Protein AF-E0CZ90-F1 (afdb_monomer)

Organism: Mus musculus (NCBI:txid10090)

Mean predicted aligned error: 8.32 Å

Radius of gyration: 28.25 Å; Cα contacts (8 Å, |Δi|>4): 64; chains: 1; bounding box: 77×46×78 Å

Foldseek 3Di:
DPPVVVVVVVVVLVVLVVVLCCCVPPVVVVVVVVVVVVCPDCLNVPPDCVVQDDDDPQDDDDDDDDDDDDDDDDPPVPPRPDGDDDDDRVSVVVVCVVVVVVLVVLLVSLVSVLVNLVVVQDPDDDDPCPVVVVSVVVSVVSVVVNVVSVVVVVVVVVVVVVVVD

InterPro domains:
  IPR003185 Proteasome activator PA28, N-terminal domain [PF02251] (9-63)
  IPR003186 Proteasome activator PA28, C-terminal domain [PF02252] (87-165)
  IPR009077 Proteasome activator PA28 [PTHR10660] (7-165)
  IPR036252 Proteasome activator superfamily [SSF47216] (8-165)
  IPR036996 Proteasome activator PA28, N-terminal domain superfamily [G3DSA:1.20.5.120] (4-58)
  IPR036997 Proteasome activator PA28, C-terminal domain superfamily [G3DSA:1.20.120.180] (86-165)

Structure (mmCIF, N/CA/C/O backbone):
data_AF-E0CZ90-F1
#
_entry.id   AF-E0CZ90-F1
#
loop_
_atom_site.group_PDB
_atom_site.id
_atom_site.type_symbol
_atom_site.label_atom_id
_atom_site.label_alt_id
_atom_site.label_comp_id
_atom_site.label_asym_id
_atom_site.label_entity_id
_atom_site.label_seq_id
_atom_site.pdbx_PDB_ins_code
_atom_site.Cartn_x
_atom_site.Cartn_y
_atom_site.Cartn_z
_atom_site.occupancy
_atom_site.B_iso_or_equiv
_atom_site.auth_seq_id
_atom_site.auth_comp_id
_atom_site.auth_asym_id
_atom_site.auth_atom_id
_atom_site.pdbx_PDB_model_num
ATOM 1 N N . MET A 1 1 ? -25.070 18.534 22.254 1.00 59.53 1 MET A N 1
ATOM 2 C CA . MET A 1 1 ? -24.879 18.391 20.791 1.00 59.53 1 MET A CA 1
ATOM 3 C C . MET A 1 1 ? -26.251 18.307 20.148 1.00 59.53 1 MET A C 1
ATOM 5 O O . MET A 1 1 ? -27.129 17.728 20.772 1.00 59.53 1 MET A O 1
ATOM 9 N N . ALA A 1 2 ? -26.460 18.908 18.974 1.00 77.31 2 ALA A N 1
ATOM 10 C CA . ALA A 1 2 ? -27.729 18.775 18.257 1.00 77.31 2 ALA A CA 1
ATOM 11 C C . ALA A 1 2 ? -27.952 17.304 17.861 1.00 77.31 2 ALA A C 1
ATOM 13 O O . ALA A 1 2 ? -27.016 16.642 17.415 1.00 77.31 2 ALA A O 1
ATOM 14 N N . GLU A 1 3 ? -29.170 16.797 18.030 1.00 77.75 3 GLU A N 1
ATOM 15 C CA . GLU A 1 3 ? -29.534 15.381 17.856 1.00 77.75 3 GLU A CA 1
ATOM 16 C C . GLU A 1 3 ? -29.153 14.820 16.471 1.00 77.75 3 GLU A C 1
ATOM 18 O O . GLU A 1 3 ? -28.636 13.710 16.364 1.00 77.75 3 GLU A O 1
ATOM 23 N N . GLY A 1 4 ? -29.263 15.635 15.414 1.00 80.62 4 GLY A N 1
ATOM 24 C CA . GLY A 1 4 ? -28.839 15.258 14.057 1.00 80.62 4 GLY A CA 1
ATOM 25 C C . GLY A 1 4 ? -27.328 15.019 13.891 1.00 80.62 4 GLY A C 1
ATOM 26 O O . GLY A 1 4 ? -26.915 14.215 13.054 1.00 80.62 4 GLY A O 1
ATOM 27 N N . VAL A 1 5 ? -26.487 15.665 14.706 1.00 85.12 5 VAL A N 1
ATOM 28 C CA . VAL A 1 5 ? -25.025 15.469 14.668 1.00 85.12 5 VAL A CA 1
ATOM 29 C C . VAL A 1 5 ? -24.647 14.122 15.284 1.00 85.12 5 VAL A C 1
ATOM 31 O O . VAL A 1 5 ? -23.803 13.419 14.737 1.00 85.12 5 VAL A O 1
ATOM 34 N N . LEU A 1 6 ? -25.306 13.736 16.380 1.00 86.06 6 LEU A N 1
ATOM 35 C CA . LEU A 1 6 ? -25.102 12.439 17.035 1.00 86.06 6 LEU A CA 1
ATOM 36 C C . LEU A 1 6 ? -25.444 11.277 16.093 1.00 86.06 6 LEU A C 1
ATOM 38 O O . LEU A 1 6 ? -24.617 10.391 15.900 1.00 86.06 6 LEU A O 1
ATOM 42 N N . LEU A 1 7 ? -26.601 11.348 15.425 1.00 90.75 7 LEU A N 1
ATOM 43 C CA . LEU A 1 7 ? -27.028 10.342 14.445 1.00 90.75 7 LEU A CA 1
ATOM 44 C C . LEU A 1 7 ? -26.015 10.162 13.307 1.00 90.75 7 LEU A C 1
ATOM 46 O O . LEU A 1 7 ? -25.705 9.039 12.921 1.00 90.75 7 LEU A O 1
ATOM 50 N N . THR A 1 8 ? -25.463 11.262 12.791 1.00 93.88 8 THR A N 1
ATOM 51 C CA . THR A 1 8 ? -24.484 11.211 11.693 1.00 93.88 8 THR A CA 1
ATOM 52 C C . THR A 1 8 ? -23.189 10.515 12.122 1.00 93.88 8 THR A C 1
ATOM 54 O O . THR A 1 8 ? -22.650 9.691 11.381 1.00 93.88 8 THR A O 1
ATOM 57 N N . VAL A 1 9 ? -22.700 10.814 13.329 1.00 92.06 9 VAL A N 1
ATOM 58 C CA . VAL A 1 9 ? -21.489 10.190 13.886 1.00 92.06 9 VAL A CA 1
ATOM 59 C C . VAL A 1 9 ? -21.711 8.705 14.165 1.00 92.06 9 VAL A C 1
ATOM 61 O O . VAL A 1 9 ? -20.834 7.893 13.872 1.00 92.06 9 VAL A O 1
ATOM 64 N N . ASP A 1 10 ? -22.882 8.327 14.680 1.00 93.38 10 ASP A N 1
ATOM 65 C CA . ASP A 1 10 ? -23.200 6.923 14.941 1.00 93.38 10 ASP A CA 1
ATOM 66 C C . ASP A 1 10 ? -23.281 6.096 13.653 1.00 93.38 10 ASP A C 1
ATOM 68 O O . ASP A 1 10 ? -22.719 5.001 13.607 1.00 93.38 10 ASP A O 1
ATOM 72 N N . VAL A 1 11 ? -23.892 6.631 12.589 1.00 96.25 11 VAL A N 1
ATOM 73 C CA . VAL A 1 11 ? -23.917 5.976 11.268 1.00 96.25 11 VAL A CA 1
ATOM 74 C C . VAL A 1 11 ? -22.502 5.805 10.717 1.00 96.25 11 VAL A C 1
ATOM 76 O O . VAL A 1 11 ? -22.142 4.715 10.273 1.00 96.25 11 VAL A O 1
ATOM 79 N N . PHE A 1 12 ? -21.671 6.850 10.787 1.00 96.12 12 PHE A N 1
ATOM 80 C CA . PHE A 1 12 ? -20.271 6.756 10.372 1.00 96.12 12 PHE A CA 1
ATOM 81 C C . PHE A 1 12 ? -19.524 5.664 11.147 1.00 96.12 12 PHE A C 1
ATOM 83 O O . PHE A 1 12 ? -18.842 4.839 10.541 1.00 96.12 12 PHE A O 1
ATOM 90 N N . ARG A 1 13 ? -19.687 5.617 12.476 1.00 95.56 13 ARG A N 1
ATOM 91 C CA . ARG A 1 13 ? -19.037 4.612 13.323 1.00 95.56 13 ARG A CA 1
ATOM 92 C C . ARG A 1 13 ? -19.495 3.196 12.973 1.00 95.56 13 ARG A C 1
ATOM 94 O O . ARG A 1 13 ? -18.659 2.303 12.900 1.00 95.56 13 ARG A O 1
ATOM 101 N N . GLN A 1 14 ? -20.789 2.979 12.739 1.00 96.69 14 GLN A N 1
ATOM 102 C CA . GLN A 1 14 ? -21.302 1.664 12.339 1.00 96.69 14 GLN A CA 1
ATOM 103 C C . GLN A 1 14 ? -20.716 1.211 10.997 1.00 96.69 14 GLN A C 1
ATOM 105 O O . GLN A 1 14 ? -20.227 0.086 10.898 1.00 96.69 14 GLN A O 1
ATOM 110 N N . ASN A 1 15 ? -20.680 2.101 10.001 1.00 97.75 15 ASN A N 1
ATOM 111 C CA . ASN A 1 15 ? -20.085 1.802 8.696 1.00 97.75 15 ASN A CA 1
ATOM 112 C C . ASN A 1 15 ? -18.587 1.492 8.816 1.00 97.75 15 ASN A C 1
ATOM 114 O O . ASN A 1 15 ? -18.122 0.492 8.277 1.00 97.75 15 ASN A O 1
ATOM 118 N N . LEU A 1 16 ? -17.848 2.298 9.586 1.00 97.88 16 LEU A N 1
ATOM 119 C CA . LEU A 1 16 ? -16.424 2.091 9.856 1.00 97.88 16 LEU A CA 1
ATOM 120 C C . LEU A 1 16 ? -16.149 0.705 10.454 1.00 97.88 16 LEU A C 1
ATOM 122 O O . LEU A 1 16 ? -15.204 0.033 10.048 1.00 97.88 16 LEU A O 1
ATOM 126 N N . PHE A 1 17 ? -16.965 0.275 11.417 1.00 97.50 17 PHE A N 1
ATOM 127 C CA . PHE A 1 17 ? -16.799 -1.023 12.071 1.00 97.50 17 PHE A CA 1
ATOM 128 C C . PHE A 1 17 ? -17.105 -2.172 11.110 1.00 97.50 17 PHE A C 1
ATOM 130 O O . PHE A 1 17 ? -16.364 -3.152 11.084 1.00 97.50 17 PHE A O 1
ATOM 137 N N . GLN A 1 18 ? -18.148 -2.030 10.289 1.00 98.06 18 GLN A N 1
ATOM 138 C CA . GLN A 1 18 ? -18.489 -3.030 9.284 1.00 98.06 18 GLN A CA 1
ATOM 139 C C . GLN A 1 18 ? -17.400 -3.164 8.210 1.00 98.06 18 GLN A C 1
ATOM 141 O O . GLN A 1 18 ? -17.067 -4.280 7.811 1.00 98.06 18 GLN A O 1
ATOM 146 N N . GLU A 1 19 ? -16.821 -2.049 7.761 1.00 98.00 19 GLU A N 1
ATOM 147 C CA . GLU A 1 19 ? -15.713 -2.056 6.803 1.00 98.00 19 GLU A CA 1
ATOM 148 C C . GLU A 1 19 ? -14.421 -2.622 7.398 1.00 98.00 19 GLU A C 1
ATOM 150 O O . GLU A 1 19 ? -13.677 -3.309 6.697 1.00 98.00 19 GLU A O 1
ATOM 155 N N . ALA A 1 20 ? -14.131 -2.346 8.673 1.00 97.94 20 ALA A N 1
ATOM 156 C CA . ALA A 1 20 ? -12.968 -2.908 9.353 1.00 97.94 20 ALA A CA 1
ATOM 157 C C . ALA A 1 20 ? -13.087 -4.432 9.522 1.00 97.94 20 ALA A C 1
ATOM 159 O O . ALA A 1 20 ? -12.103 -5.148 9.321 1.00 97.94 20 ALA A O 1
ATOM 160 N N . ASP A 1 21 ? -14.286 -4.930 9.834 1.00 97.62 21 ASP A N 1
ATOM 161 C CA . ASP A 1 21 ? -14.559 -6.366 9.907 1.00 97.62 21 ASP A CA 1
ATOM 162 C C . ASP A 1 21 ? -14.417 -7.038 8.533 1.00 97.62 21 ASP A C 1
ATOM 164 O O . ASP A 1 21 ? -13.648 -7.989 8.388 1.00 97.62 21 ASP A O 1
ATOM 168 N N . ASP A 1 22 ? -15.051 -6.488 7.489 1.00 98.31 22 ASP A N 1
ATOM 169 C CA . ASP A 1 22 ? -14.898 -6.995 6.118 1.00 98.31 22 ASP A CA 1
ATOM 170 C C . ASP A 1 22 ? -13.432 -6.953 5.658 1.00 98.31 22 ASP A C 1
ATOM 172 O O . ASP A 1 22 ? -12.931 -7.895 5.031 1.00 98.31 22 ASP A O 1
ATOM 176 N N . PHE A 1 23 ? -12.697 -5.904 6.045 1.00 98.25 23 PHE A N 1
ATOM 177 C CA . PHE A 1 23 ? -11.277 -5.792 5.750 1.00 98.25 23 PHE A CA 1
ATOM 178 C C . PHE A 1 23 ? -10.477 -6.981 6.303 1.00 98.25 23 PHE A C 1
ATOM 180 O O . PHE A 1 23 ? -9.682 -7.575 5.570 1.00 98.25 23 PHE A O 1
ATOM 187 N N . LEU A 1 24 ? -10.677 -7.336 7.573 1.00 97.56 24 LEU A N 1
ATOM 188 C CA . LEU A 1 24 ? -9.934 -8.414 8.232 1.00 97.56 24 LEU A CA 1
ATOM 189 C C . LEU A 1 24 ? -10.402 -9.801 7.783 1.00 97.56 24 LEU A C 1
ATOM 191 O O . LEU A 1 24 ? -9.574 -10.683 7.546 1.00 97.56 24 LEU A O 1
ATOM 195 N N . CYS A 1 25 ? -11.714 -9.988 7.654 1.00 97.62 25 CYS A N 1
ATOM 196 C CA . CYS A 1 25 ? -12.324 -11.293 7.429 1.00 97.62 25 CYS A CA 1
ATOM 197 C C . CYS A 1 25 ? -12.308 -11.716 5.956 1.00 97.62 25 CYS A C 1
ATOM 199 O O . CYS A 1 25 ? -12.192 -12.908 5.664 1.00 97.62 25 CYS A O 1
ATOM 201 N N . THR A 1 26 ? -12.412 -10.772 5.016 1.00 98.12 26 THR A N 1
ATOM 202 C CA . THR A 1 26 ? -12.535 -11.099 3.587 1.00 98.12 26 THR A CA 1
ATOM 203 C C . THR A 1 26 ? -11.423 -10.477 2.752 1.00 98.12 26 THR A C 1
ATOM 205 O O . THR A 1 26 ? -10.741 -11.186 2.004 1.00 98.12 26 THR A O 1
ATOM 208 N N . PHE A 1 27 ? -11.204 -9.168 2.878 1.00 98.38 27 PHE A N 1
ATOM 209 C CA . PHE A 1 27 ? -10.344 -8.424 1.965 1.00 98.38 27 PHE A CA 1
ATOM 210 C C . PHE A 1 27 ? -8.869 -8.794 2.136 1.00 98.38 27 PHE A C 1
ATOM 212 O O . PHE A 1 27 ? -8.196 -9.107 1.153 1.00 98.38 27 PHE A O 1
ATOM 219 N N . LEU A 1 28 ? -8.362 -8.777 3.372 1.00 98.00 28 LEU A N 1
ATOM 220 C CA . LEU A 1 28 ? -6.954 -9.023 3.677 1.00 98.00 28 LEU A CA 1
ATOM 221 C C . LEU A 1 28 ? -6.524 -10.444 3.272 1.00 98.00 28 LEU A C 1
ATOM 223 O O . LEU A 1 28 ? -5.539 -10.552 2.536 1.00 98.00 28 LEU A O 1
ATOM 227 N N . PRO A 1 29 ? -7.248 -11.527 3.631 1.00 98.50 29 PRO A N 1
ATOM 228 C CA . PRO A 1 29 ? -6.903 -12.873 3.172 1.00 98.50 29 PRO A CA 1
ATOM 229 C C . PRO A 1 29 ? -6.887 -12.995 1.644 1.00 98.50 29 PRO A C 1
ATOM 231 O O . PRO A 1 29 ? -5.946 -13.551 1.074 1.00 98.50 29 PRO A O 1
ATOM 234 N N . ARG A 1 30 ? -7.885 -12.417 0.958 1.00 98.25 30 ARG A N 1
ATOM 235 C CA . ARG A 1 30 ? -7.936 -12.404 -0.514 1.00 98.25 30 ARG A CA 1
ATOM 236 C C . ARG A 1 30 ? -6.754 -11.650 -1.117 1.00 98.25 30 ARG A C 1
ATOM 238 O O . ARG A 1 30 ? -6.176 -12.121 -2.095 1.00 98.25 30 ARG A O 1
ATOM 245 N N . LYS A 1 31 ? -6.364 -10.513 -0.533 1.00 97.94 31 LYS A N 1
ATOM 246 C CA . LYS A 1 31 ? -5.214 -9.735 -1.007 1.00 97.94 31 LYS A CA 1
ATOM 247 C C . LYS A 1 31 ? -3.889 -10.451 -0.809 1.00 97.94 31 LYS A C 1
ATOM 249 O O . LYS A 1 31 ? -3.063 -10.390 -1.710 1.00 97.94 31 LYS A O 1
ATOM 254 N N . ILE A 1 32 ? -3.704 -11.180 0.290 1.00 98.19 32 ILE A N 1
ATOM 255 C CA . ILE A 1 32 ? -2.506 -12.011 0.481 1.00 98.19 32 ILE A CA 1
ATOM 256 C C . ILE A 1 32 ? -2.382 -13.038 -0.651 1.00 98.19 32 ILE A C 1
ATOM 258 O O . ILE A 1 32 ? -1.317 -13.156 -1.252 1.00 98.19 32 ILE A O 1
ATOM 262 N N . ILE A 1 33 ? -3.470 -13.740 -0.981 1.00 98.25 33 ILE A N 1
ATOM 263 C CA . ILE A 1 33 ? -3.468 -14.745 -2.056 1.00 98.25 33 ILE A CA 1
ATOM 264 C C . ILE A 1 33 ? -3.204 -14.088 -3.415 1.00 98.25 33 ILE A C 1
ATOM 266 O O . ILE A 1 33 ? -2.341 -14.547 -4.160 1.00 98.25 33 ILE A O 1
ATOM 270 N N . SER A 1 34 ? -3.904 -12.995 -3.723 1.00 97.81 34 SER A N 1
ATOM 271 C CA . SER A 1 34 ? -3.742 -12.268 -4.986 1.00 97.81 34 SER A CA 1
ATOM 272 C C . SER A 1 34 ? -2.316 -11.737 -5.172 1.00 97.81 34 SER A C 1
ATOM 274 O O . SER A 1 34 ? -1.738 -11.920 -6.239 1.00 97.81 34 SER A O 1
ATOM 276 N N . LEU A 1 35 ? -1.712 -11.145 -4.137 1.00 97.81 35 LEU A N 1
ATOM 277 C CA . LEU A 1 35 ? -0.328 -10.669 -4.198 1.00 97.81 35 LEU A CA 1
ATOM 278 C C . LEU A 1 35 ? 0.671 -11.829 -4.272 1.00 97.81 35 LEU A C 1
ATOM 280 O O . LEU A 1 35 ? 1.678 -11.723 -4.964 1.00 97.81 35 LEU A O 1
ATOM 284 N N . SER A 1 36 ? 0.386 -12.956 -3.613 1.00 98.00 36 SER A N 1
ATOM 285 C CA . SER A 1 36 ? 1.198 -14.167 -3.748 1.00 98.00 36 SER A CA 1
ATOM 286 C C . SER A 1 36 ? 1.187 -14.703 -5.179 1.00 98.00 36 SER A C 1
ATOM 288 O O . SER A 1 36 ? 2.225 -15.168 -5.634 1.00 98.00 36 SER A O 1
ATOM 290 N N . GLN A 1 37 ? 0.046 -14.647 -5.872 1.00 97.31 37 GLN A N 1
ATOM 291 C CA . GLN A 1 37 ? -0.073 -15.029 -7.283 1.00 97.31 37 GLN A CA 1
ATOM 292 C C . GLN A 1 37 ? 0.659 -14.041 -8.193 1.00 97.31 37 GLN A C 1
ATOM 294 O O . GLN A 1 37 ? 1.417 -14.473 -9.053 1.00 97.31 37 GLN A O 1
ATOM 299 N N . LEU A 1 38 ? 0.503 -12.736 -7.948 1.00 96.12 38 LEU A N 1
ATOM 300 C CA . LEU A 1 38 ? 1.216 -11.687 -8.679 1.00 96.12 38 LEU A CA 1
ATOM 301 C C . LEU A 1 38 ? 2.738 -11.887 -8.598 1.00 96.12 38 LEU A C 1
ATOM 303 O O . LEU A 1 38 ? 3.429 -11.806 -9.605 1.00 96.12 38 LEU A O 1
ATOM 307 N N . LEU A 1 39 ? 3.261 -12.238 -7.419 1.00 96.94 39 LEU A N 1
ATOM 308 C CA . LEU A 1 39 ? 4.683 -12.542 -7.228 1.00 96.94 39 LEU A CA 1
ATOM 309 C C . LEU A 1 39 ? 5.178 -13.767 -8.014 1.00 96.94 39 LEU A C 1
ATOM 311 O O . LEU A 1 39 ? 6.387 -13.946 -8.101 1.00 96.94 39 LEU A O 1
ATOM 315 N N . GLN A 1 40 ? 4.298 -14.612 -8.559 1.00 96.50 40 GLN A N 1
ATOM 316 C CA . GLN A 1 40 ? 4.683 -15.733 -9.428 1.00 96.50 40 GLN A CA 1
ATOM 317 C C . GLN A 1 40 ? 4.712 -15.358 -10.915 1.00 96.50 40 GLN A C 1
ATOM 319 O O . GLN A 1 40 ? 5.134 -16.173 -11.729 1.00 96.50 40 GLN A O 1
ATOM 324 N N . GLU A 1 41 ? 4.271 -14.158 -11.297 1.00 94.75 41 GLU A N 1
ATOM 325 C CA . GLU A 1 41 ? 4.271 -13.748 -12.701 1.00 94.75 41 GLU A CA 1
ATOM 326 C C . GLU A 1 41 ? 5.693 -13.512 -13.228 1.00 94.75 41 GLU A C 1
ATOM 328 O O . GLU A 1 41 ? 6.553 -12.955 -12.539 1.00 94.75 41 GLU A O 1
ATOM 333 N N . ASP A 1 42 ? 5.9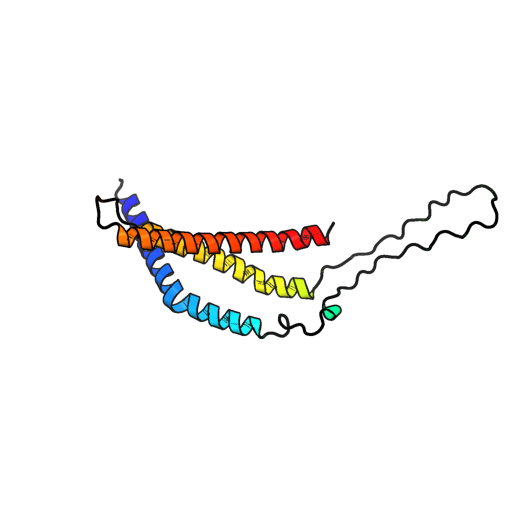32 -13.864 -14.493 1.00 93.31 42 ASP A N 1
ATOM 334 C CA . ASP A 1 42 ? 7.227 -13.670 -15.165 1.00 93.31 42 ASP A CA 1
ATOM 335 C C . ASP A 1 42 ? 7.662 -12.194 -15.199 1.00 93.31 42 ASP A C 1
ATOM 337 O O . ASP A 1 42 ? 8.853 -11.882 -15.224 1.00 93.31 42 ASP A O 1
ATOM 341 N N . SER A 1 43 ? 6.694 -11.272 -15.156 1.00 92.31 43 SER A N 1
ATOM 342 C CA . SER A 1 43 ? 6.912 -9.822 -15.099 1.00 92.31 43 SER A CA 1
ATOM 343 C C . SER A 1 43 ? 7.693 -9.383 -13.851 1.00 92.31 43 SER A C 1
ATOM 345 O O . SER A 1 43 ? 8.434 -8.399 -13.910 1.00 92.31 43 SER A O 1
ATOM 347 N N . LEU A 1 44 ? 7.561 -10.124 -12.744 1.00 94.00 44 LEU A N 1
ATOM 348 C CA . LEU A 1 44 ? 8.264 -9.913 -11.474 1.00 94.00 44 LEU A CA 1
ATOM 349 C C . LEU A 1 44 ? 9.442 -10.880 -11.270 1.00 94.00 44 LEU A C 1
ATOM 351 O O . LEU A 1 44 ? 10.310 -10.604 -10.443 1.00 94.00 44 LEU A O 1
ATOM 355 N N . ASN A 1 45 ? 9.515 -11.966 -12.047 1.00 95.31 45 ASN A N 1
ATOM 356 C CA . ASN A 1 45 ? 10.540 -13.012 -11.955 1.00 95.31 45 ASN A CA 1
ATOM 357 C C . ASN A 1 45 ? 11.524 -12.975 -13.137 1.00 95.31 45 ASN A C 1
ATOM 359 O O . ASN A 1 45 ? 11.766 -13.969 -13.821 1.00 95.31 45 ASN A O 1
ATOM 363 N N . VAL A 1 46 ? 12.114 -11.805 -13.388 1.00 94.50 46 VAL A N 1
ATOM 364 C CA . VAL A 1 46 ? 13.049 -11.602 -14.502 1.00 94.50 46 VAL A CA 1
ATOM 365 C C . VAL A 1 46 ? 14.402 -12.261 -14.207 1.00 94.50 46 VAL A C 1
ATOM 367 O O . VAL A 1 46 ? 15.167 -11.774 -13.378 1.00 94.50 46 VAL A O 1
ATOM 370 N N . ALA A 1 47 ? 14.723 -13.344 -14.922 1.00 93.19 47 ALA A N 1
ATOM 371 C CA . ALA A 1 47 ? 15.984 -14.078 -14.754 1.00 93.19 47 ALA A CA 1
ATOM 372 C C . ALA A 1 47 ? 17.218 -13.304 -15.256 1.00 93.19 47 ALA A C 1
ATOM 374 O O . ALA A 1 47 ? 18.280 -13.364 -14.641 1.00 93.19 47 ALA A O 1
ATOM 375 N N . ASP A 1 48 ? 17.077 -12.568 -16.363 1.00 94.88 48 ASP A N 1
ATOM 376 C CA . ASP A 1 48 ? 18.139 -11.737 -16.932 1.00 94.88 48 ASP A CA 1
ATOM 377 C C . ASP A 1 48 ? 17.722 -10.263 -16.968 1.00 94.88 48 ASP A C 1
ATOM 379 O O . ASP A 1 48 ? 16.842 -9.853 -17.734 1.00 94.88 48 ASP A O 1
ATOM 383 N N . LEU A 1 49 ? 18.395 -9.448 -16.155 1.00 93.50 49 LEU A N 1
ATOM 384 C CA . LEU A 1 49 ? 18.142 -8.012 -16.044 1.00 93.50 49 LEU A CA 1
ATOM 385 C C . LEU A 1 49 ? 18.509 -7.242 -17.316 1.00 93.50 49 LEU A C 1
ATOM 387 O O . LEU A 1 49 ? 17.983 -6.148 -17.530 1.00 93.50 49 LEU A O 1
ATOM 391 N N . SER A 1 50 ? 19.349 -7.803 -18.195 1.00 93.50 50 SER A N 1
ATOM 392 C CA . SER A 1 50 ? 19.656 -7.180 -19.488 1.00 93.50 50 SER A CA 1
ATOM 393 C C . SER A 1 50 ? 18.393 -7.003 -20.341 1.00 93.50 50 SER A C 1
ATOM 395 O O . SER A 1 50 ? 18.257 -6.014 -21.063 1.00 93.50 50 SER A O 1
ATOM 397 N N . SER A 1 51 ? 17.406 -7.889 -20.158 1.00 92.81 51 SER A N 1
ATOM 398 C CA . SER A 1 51 ? 16.112 -7.831 -20.836 1.00 92.81 51 SER A CA 1
ATOM 399 C C . SER A 1 51 ? 15.269 -6.606 -20.457 1.00 92.81 51 SER A C 1
ATOM 401 O O . SER A 1 51 ? 14.341 -6.259 -21.192 1.00 92.81 51 SER A O 1
ATOM 403 N N . LEU A 1 52 ? 15.564 -5.938 -19.336 1.00 93.56 52 LEU A N 1
ATOM 404 C CA . LEU A 1 52 ? 14.888 -4.709 -18.908 1.00 93.56 52 LEU A CA 1
ATOM 405 C C . LEU A 1 52 ? 15.482 -3.453 -19.549 1.00 93.56 52 LEU A C 1
ATOM 407 O O . LEU A 1 52 ? 14.924 -2.368 -19.379 1.00 93.56 52 LEU A O 1
ATOM 411 N N . ARG A 1 53 ? 16.599 -3.563 -20.276 1.00 92.62 53 ARG A N 1
ATOM 412 C CA . ARG A 1 53 ? 17.244 -2.421 -20.921 1.00 92.62 53 ARG A CA 1
ATOM 413 C C . ARG A 1 53 ? 16.351 -1.874 -22.038 1.00 92.62 53 ARG A C 1
ATOM 415 O O . ARG A 1 53 ? 16.181 -2.506 -23.076 1.00 92.62 53 ARG A O 1
ATOM 422 N N . ALA A 1 54 ? 15.802 -0.681 -21.826 1.00 92.31 54 ALA A N 1
ATOM 423 C CA . ALA A 1 54 ? 15.106 0.061 -22.871 1.00 92.31 54 ALA A CA 1
ATOM 424 C C . ALA A 1 54 ? 16.121 0.647 -23.875 1.00 92.31 54 ALA A C 1
ATOM 426 O O . ALA A 1 54 ? 17.219 1.038 -23.459 1.00 92.31 54 ALA A O 1
ATOM 427 N N . PRO A 1 55 ? 15.784 0.715 -25.176 1.00 89.00 55 PRO A N 1
ATOM 428 C CA . PRO A 1 55 ? 16.646 1.343 -26.170 1.00 89.00 55 PRO A CA 1
ATOM 429 C C . PRO A 1 55 ? 16.827 2.832 -25.850 1.00 89.00 55 PRO A C 1
ATOM 431 O O . PRO A 1 55 ? 15.861 3.529 -25.539 1.00 89.00 55 PRO A O 1
ATOM 434 N N . LEU A 1 56 ? 18.073 3.304 -25.919 1.00 90.12 56 LEU A N 1
ATOM 435 C CA . LEU A 1 56 ? 18.444 4.697 -25.688 1.00 90.12 56 LEU A CA 1
ATOM 436 C C . LEU A 1 56 ? 19.194 5.203 -26.921 1.00 90.12 56 LEU A C 1
ATOM 438 O O . LEU A 1 56 ? 20.414 5.086 -27.006 1.00 90.12 56 LEU A O 1
ATOM 442 N N . ASP A 1 57 ? 18.432 5.690 -27.897 1.00 87.38 57 ASP A N 1
ATOM 443 C CA . ASP A 1 57 ? 18.933 6.100 -29.211 1.00 87.38 57 ASP A CA 1
ATOM 444 C C . ASP A 1 57 ? 19.450 7.545 -29.177 1.00 87.38 57 ASP A C 1
ATOM 446 O O . ASP A 1 57 ? 18.880 8.466 -29.763 1.00 87.38 57 ASP A O 1
ATOM 450 N N . ILE A 1 58 ? 20.499 7.756 -28.379 1.00 87.25 58 ILE A N 1
ATOM 451 C CA . ILE A 1 58 ? 21.188 9.042 -28.296 1.00 87.25 58 ILE A CA 1
ATOM 452 C C . ILE A 1 58 ? 22.340 9.024 -29.307 1.00 87.25 58 ILE A C 1
ATOM 454 O O . ILE A 1 58 ? 23.224 8.168 -29.197 1.00 87.25 58 ILE A O 1
ATOM 458 N N . PRO A 1 59 ? 22.374 9.964 -30.265 1.00 84.31 59 PRO A N 1
ATOM 459 C CA . PRO A 1 59 ? 23.473 10.061 -31.216 1.00 84.31 59 PRO A CA 1
ATOM 460 C C . PRO A 1 59 ? 24.798 10.351 -30.494 1.00 84.31 59 PRO A C 1
ATOM 462 O O . PRO A 1 59 ? 24.925 11.339 -29.769 1.00 84.31 59 PRO A O 1
ATOM 465 N N . ILE A 1 60 ? 25.790 9.481 -30.699 1.00 83.50 60 ILE A N 1
ATOM 466 C CA . ILE A 1 60 ? 27.127 9.612 -30.110 1.00 83.50 60 ILE A CA 1
ATOM 467 C C . ILE A 1 60 ? 27.928 10.616 -30.955 1.00 83.50 60 ILE A C 1
ATOM 469 O O . ILE A 1 60 ? 28.072 10.388 -32.156 1.00 83.50 60 ILE A O 1
ATOM 473 N N . PRO A 1 61 ? 28.450 11.715 -30.376 1.00 80.62 61 PRO A N 1
ATOM 474 C CA . PRO A 1 61 ? 29.267 12.667 -31.120 1.00 80.62 61 PRO A CA 1
ATOM 475 C C . PRO A 1 61 ? 30.569 12.024 -31.602 1.00 80.62 61 PRO A C 1
ATOM 477 O O . PRO A 1 61 ? 31.233 11.319 -30.838 1.00 80.62 61 PRO A O 1
ATOM 480 N N . ASP A 1 62 ? 30.969 12.320 -32.838 1.00 79.56 62 ASP A N 1
ATOM 481 C CA . ASP A 1 62 ? 32.259 11.870 -33.354 1.00 79.56 62 ASP A CA 1
ATOM 482 C C . ASP A 1 62 ? 33.422 12.479 -32.553 1.00 79.56 62 ASP A C 1
ATOM 484 O O . ASP A 1 62 ? 33.374 13.666 -32.188 1.00 79.56 62 ASP A O 1
ATOM 488 N N . PRO A 1 63 ? 34.496 11.704 -32.304 1.00 77.94 63 PRO A N 1
ATOM 489 C CA . PRO A 1 63 ? 35.681 12.224 -31.642 1.00 77.94 63 PRO A CA 1
ATOM 490 C C . PRO A 1 63 ? 36.267 13.405 -32.435 1.00 77.94 63 PRO A C 1
ATOM 492 O O . PRO A 1 63 ? 36.172 13.447 -33.668 1.00 77.94 63 PRO A O 1
ATOM 495 N N . PRO A 1 64 ? 36.867 14.401 -31.757 1.00 75.38 64 PRO A N 1
ATOM 496 C CA . PRO A 1 64 ? 37.535 15.488 -32.455 1.00 75.38 64 PRO A CA 1
ATOM 497 C C . PRO A 1 64 ? 38.662 14.929 -33.342 1.00 75.38 64 PRO A C 1
ATOM 499 O O . PRO A 1 64 ? 39.303 13.944 -32.959 1.00 75.38 64 PRO A O 1
ATOM 502 N N . PRO A 1 65 ? 38.895 15.524 -34.529 1.00 76.81 65 PRO A N 1
ATOM 503 C CA . PRO A 1 65 ? 40.036 15.150 -35.354 1.00 76.81 65 PRO A CA 1
ATOM 504 C C . PRO A 1 65 ? 41.322 15.305 -34.534 1.00 76.81 65 PRO A C 1
ATOM 506 O O . PRO A 1 65 ? 41.449 16.241 -33.746 1.00 76.81 65 PRO A O 1
ATOM 509 N N . LYS A 1 66 ? 42.248 14.350 -34.671 1.00 68.19 66 LYS A N 1
ATOM 510 C CA . LYS A 1 66 ? 43.577 14.458 -34.061 1.00 68.19 66 LYS A CA 1
ATOM 511 C C . LYS A 1 66 ? 44.323 15.583 -34.771 1.00 68.19 66 LYS A C 1
ATOM 513 O O . LYS A 1 66 ? 44.331 15.595 -35.997 1.00 68.19 66 LYS A O 1
ATOM 518 N N . ASP A 1 67 ? 44.894 16.497 -33.993 1.00 63.03 67 ASP A N 1
ATOM 519 C CA . ASP A 1 67 ? 45.716 17.606 -34.472 1.00 63.03 67 ASP A CA 1
ATOM 520 C C . ASP A 1 67 ? 46.879 17.082 -35.322 1.00 63.03 67 ASP A C 1
ATOM 522 O O . ASP A 1 67 ? 47.903 16.672 -34.786 1.00 63.03 67 ASP A O 1
ATOM 526 N N . ASP A 1 68 ? 46.716 17.113 -36.638 1.00 54.44 68 ASP A N 1
ATOM 527 C CA . ASP A 1 68 ? 47.806 17.272 -37.586 1.00 54.44 68 ASP A CA 1
ATOM 528 C C . ASP A 1 68 ? 47.302 18.253 -38.652 1.00 54.44 68 ASP A C 1
ATOM 530 O O . ASP A 1 68 ? 46.331 17.985 -39.355 1.00 54.44 68 ASP A O 1
ATOM 534 N N . GLU A 1 69 ? 47.984 19.400 -38.707 1.00 47.88 69 GLU A N 1
ATOM 535 C CA . GLU A 1 69 ? 47.799 20.552 -39.604 1.00 47.88 69 GLU A CA 1
ATOM 536 C C . GLU A 1 69 ? 46.825 21.644 -39.115 1.00 47.88 69 GLU A C 1
ATOM 538 O O . GLU A 1 69 ? 45.631 21.683 -39.406 1.00 47.88 69 GLU A O 1
ATOM 543 N N . MET A 1 70 ? 47.408 22.611 -38.390 1.00 52.69 70 MET A N 1
ATOM 544 C CA . MET A 1 70 ? 46.904 23.983 -38.331 1.00 52.69 70 MET A CA 1
ATOM 545 C C . MET A 1 70 ? 46.762 24.528 -39.757 1.00 52.69 70 MET A C 1
ATOM 547 O O . MET A 1 70 ? 47.768 24.604 -40.448 1.00 52.69 70 MET A O 1
ATOM 551 N N . GLU A 1 71 ? 45.572 24.982 -40.152 1.00 43.56 71 GLU A N 1
ATOM 552 C CA . GLU A 1 71 ? 45.399 26.228 -40.907 1.00 43.56 71 GLU A CA 1
ATOM 553 C C . GLU A 1 71 ? 43.929 26.704 -40.868 1.00 43.56 71 GLU A C 1
ATOM 555 O O . GLU A 1 71 ? 42.983 25.963 -41.116 1.00 43.56 71 GLU A O 1
ATOM 560 N N . THR A 1 72 ? 43.805 27.968 -40.466 1.00 45.41 72 THR A N 1
ATOM 561 C CA . THR A 1 72 ? 42.779 28.986 -40.738 1.00 45.41 72 THR A CA 1
ATOM 562 C C . THR A 1 72 ? 41.307 28.633 -41.065 1.00 45.41 72 THR A C 1
ATOM 564 O O . THR A 1 72 ? 40.941 28.104 -42.106 1.00 45.41 72 THR A O 1
ATOM 567 N N . ASP A 1 73 ? 40.442 29.179 -40.199 1.00 47.16 73 ASP A N 1
ATOM 568 C CA . ASP A 1 73 ? 39.172 29.847 -40.526 1.00 47.16 73 ASP A CA 1
ATOM 569 C C . ASP A 1 73 ? 38.008 28.993 -41.064 1.00 47.16 73 ASP A C 1
ATOM 571 O O . ASP A 1 73 ? 37.638 29.032 -42.235 1.00 47.16 73 ASP A O 1
ATOM 575 N N . LYS A 1 74 ? 37.357 28.273 -40.144 1.00 44.97 74 LYS A N 1
ATOM 576 C CA . LYS A 1 74 ? 35.898 28.074 -40.104 1.00 44.97 74 LYS A CA 1
ATOM 577 C C . LYS A 1 74 ? 35.543 27.452 -38.759 1.00 44.97 74 LYS A C 1
ATOM 579 O O . LYS A 1 74 ? 35.669 26.248 -38.561 1.00 44.97 74 LYS A O 1
ATOM 584 N N . GLN A 1 75 ? 35.064 28.267 -37.819 1.00 46.50 75 GLN A N 1
ATOM 585 C CA . GLN A 1 75 ? 34.254 27.761 -36.708 1.00 46.50 75 GLN A CA 1
ATOM 586 C C . GLN A 1 75 ? 32.924 27.255 -37.285 1.00 46.50 75 GLN A C 1
ATOM 588 O O . GLN A 1 75 ? 31.873 27.872 -37.114 1.00 46.50 75 GLN A O 1
ATOM 593 N N . GLU A 1 76 ? 32.956 26.134 -38.007 1.00 49.62 76 GLU A N 1
ATOM 594 C CA . GLU A 1 76 ? 31.769 25.314 -38.177 1.00 49.62 76 GLU A CA 1
ATOM 595 C C . GLU A 1 76 ? 31.395 24.864 -36.769 1.00 49.62 76 GLU A C 1
ATOM 597 O O . GLU A 1 76 ? 32.040 24.004 -36.169 1.00 49.62 76 GLU A O 1
ATOM 602 N N . LYS A 1 77 ? 30.391 25.530 -36.185 1.00 51.62 77 LYS A N 1
ATOM 603 C CA . LYS A 1 77 ? 29.671 25.011 -35.026 1.00 51.62 77 LYS A CA 1
ATOM 604 C C . LYS A 1 77 ? 29.248 23.599 -35.417 1.00 51.62 77 LYS A C 1
ATOM 606 O O . LYS A 1 77 ? 28.258 23.468 -36.130 1.00 51.62 77 LYS A O 1
ATOM 611 N N . LYS A 1 78 ? 30.009 22.574 -35.008 1.00 56.69 78 LYS A N 1
ATOM 612 C CA . LYS A 1 78 ? 29.601 21.173 -35.139 1.00 56.69 78 LYS A CA 1
ATOM 613 C C . LYS A 1 78 ? 28.194 21.107 -34.559 1.00 56.69 78 LYS A C 1
ATOM 615 O O . LYS A 1 78 ? 28.021 21.334 -33.359 1.00 56.69 78 LYS A O 1
ATOM 620 N N . GLU A 1 79 ? 27.197 20.941 -35.425 1.00 57.91 79 GLU A N 1
ATOM 621 C CA . GLU A 1 79 ? 25.808 20.873 -35.000 1.00 57.91 79 GLU A CA 1
ATOM 622 C C . GLU A 1 79 ? 25.711 19.711 -34.022 1.00 57.91 79 GLU A C 1
ATOM 624 O O . GLU A 1 79 ? 26.034 18.572 -34.359 1.00 57.91 79 GLU A O 1
ATOM 629 N N . VAL A 1 80 ? 25.337 20.018 -32.780 1.00 63.41 80 VAL A N 1
ATOM 630 C CA . VAL A 1 80 ? 25.089 18.989 -31.777 1.00 63.41 80 VAL A CA 1
ATOM 631 C C . VAL A 1 80 ? 24.014 18.076 -32.367 1.00 63.41 80 VAL A C 1
ATOM 633 O O . VAL A 1 80 ? 22.955 18.591 -32.749 1.00 63.41 80 VAL A O 1
ATOM 636 N N . PRO A 1 81 ? 24.264 16.760 -32.485 1.00 69.44 81 PRO A N 1
ATOM 637 C CA . PRO A 1 81 ? 23.286 15.853 -33.057 1.00 69.44 81 PRO A CA 1
ATOM 638 C C . PRO A 1 81 ? 21.945 16.005 -32.331 1.00 69.44 81 PRO A C 1
ATOM 640 O O . PRO A 1 81 ? 21.873 15.890 -31.105 1.00 69.44 81 PRO A O 1
ATOM 643 N N . LYS A 1 82 ? 20.877 16.320 -33.074 1.00 78.19 82 LYS A N 1
ATOM 644 C CA . LYS A 1 82 ? 19.540 16.455 -32.487 1.00 78.19 82 LYS A CA 1
ATOM 645 C C . LYS A 1 82 ? 19.087 15.084 -31.996 1.00 78.19 82 LYS A C 1
ATOM 647 O O . LYS A 1 82 ? 18.940 14.162 -32.792 1.00 78.19 82 LYS A O 1
ATOM 652 N N . CYS A 1 83 ? 18.865 14.966 -30.691 1.00 83.62 83 CYS A N 1
ATOM 653 C CA . CYS A 1 83 ? 18.310 13.757 -30.099 1.00 83.62 83 CYS A CA 1
ATOM 654 C C . CYS A 1 83 ? 16.847 13.580 -30.538 1.00 83.62 83 CYS A C 1
ATOM 656 O O . CYS A 1 83 ? 16.078 14.547 -30.549 1.00 83.62 83 CYS A O 1
ATOM 658 N N . GLY A 1 84 ? 16.479 12.357 -30.926 1.00 85.75 84 GLY A N 1
ATOM 659 C CA . GLY A 1 84 ? 15.102 11.991 -31.250 1.00 85.75 84 GLY A CA 1
ATOM 660 C C . GLY A 1 84 ? 14.215 11.864 -30.006 1.00 85.75 84 GLY A C 1
ATOM 661 O O . GLY A 1 84 ? 14.622 12.157 -28.884 1.00 85.75 84 GLY A O 1
ATOM 662 N N . TYR A 1 85 ? 12.975 11.406 -30.197 1.00 89.62 85 TYR A N 1
ATOM 663 C CA . TYR A 1 85 ? 12.094 11.080 -29.075 1.00 89.62 85 TYR A CA 1
ATOM 664 C C . TYR A 1 85 ? 12.616 9.847 -28.327 1.00 89.62 85 TYR A C 1
ATOM 666 O O . TYR A 1 85 ? 12.763 8.779 -28.919 1.00 89.62 85 TYR A O 1
ATOM 674 N N . LEU A 1 86 ? 12.852 9.987 -27.021 1.00 90.75 86 LEU A N 1
ATOM 675 C CA . LEU A 1 86 ? 13.283 8.895 -26.151 1.00 90.75 86 LEU A CA 1
ATOM 676 C C . LEU A 1 86 ? 12.094 8.389 -25.316 1.00 90.75 86 LEU A C 1
ATOM 678 O O . LEU A 1 86 ? 11.660 9.088 -24.396 1.00 90.75 86 LEU A O 1
ATOM 682 N N . PRO A 1 87 ? 11.549 7.191 -25.601 1.00 91.94 87 PRO A N 1
ATOM 683 C CA . PRO A 1 87 ? 10.421 6.656 -24.849 1.00 91.94 87 PRO A CA 1
ATOM 684 C C . PRO A 1 87 ? 10.795 6.228 -23.417 1.00 91.94 87 PRO A C 1
ATOM 686 O O . PRO A 1 87 ? 11.964 6.074 -23.026 1.00 91.94 87 PRO A O 1
ATOM 689 N N . GLY A 1 88 ? 9.754 6.012 -22.612 1.00 91.94 88 GLY A N 1
ATOM 690 C CA . GLY A 1 88 ? 9.856 5.377 -21.302 1.00 91.94 88 GLY A CA 1
ATOM 691 C C . GLY A 1 88 ? 10.254 3.901 -21.394 1.00 91.94 88 GLY A C 1
ATOM 692 O O . GLY A 1 88 ? 10.307 3.304 -22.466 1.00 91.94 88 GLY A O 1
ATOM 693 N N . ASN A 1 89 ? 10.542 3.284 -20.247 1.00 95.56 89 ASN A N 1
ATOM 694 C CA . ASN A 1 89 ? 10.722 1.837 -20.195 1.00 95.56 89 ASN A CA 1
ATOM 695 C C . ASN A 1 89 ? 9.354 1.150 -20.085 1.00 95.56 89 ASN A C 1
ATOM 697 O O . ASN A 1 89 ? 8.801 1.058 -18.991 1.00 95.56 89 ASN A O 1
ATOM 701 N N . GLU A 1 90 ? 8.832 0.651 -21.204 1.00 95.25 90 GLU A N 1
ATOM 702 C CA . GLU A 1 90 ? 7.500 0.031 -21.284 1.00 95.25 90 GLU A CA 1
ATOM 703 C C . GLU A 1 90 ? 7.301 -1.137 -20.307 1.00 95.25 90 GLU A C 1
ATOM 705 O O . GLU A 1 90 ? 6.236 -1.268 -19.706 1.00 95.25 90 GLU A O 1
ATOM 710 N N . LYS A 1 91 ? 8.337 -1.955 -20.067 1.00 94.56 91 LYS A N 1
ATOM 711 C CA . LYS A 1 91 ? 8.251 -3.074 -19.113 1.00 94.56 91 LYS A CA 1
ATOM 712 C C . LYS A 1 91 ? 8.060 -2.574 -17.682 1.00 94.56 91 LYS A C 1
ATOM 714 O O . LYS A 1 91 ? 7.215 -3.086 -16.952 1.00 94.56 91 LYS A O 1
ATOM 719 N N . LEU A 1 92 ? 8.813 -1.543 -17.292 1.00 95.12 92 LEU A N 1
ATOM 720 C CA . LEU A 1 92 ? 8.666 -0.924 -15.972 1.00 95.12 92 LEU A CA 1
ATOM 721 C C . LEU A 1 92 ? 7.348 -0.157 -15.849 1.00 95.12 92 LEU A C 1
ATOM 723 O O . LEU A 1 92 ? 6.729 -0.194 -14.790 1.00 95.12 92 LEU A O 1
ATO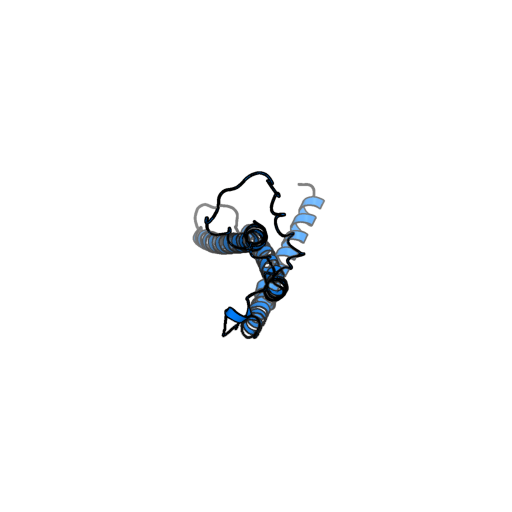M 727 N N . LEU A 1 93 ? 6.886 0.499 -16.916 1.00 95.88 93 LEU A N 1
ATOM 728 C CA . LEU A 1 93 ? 5.585 1.170 -16.937 1.00 95.88 93 LEU A CA 1
ATOM 729 C C . LEU A 1 93 ? 4.434 0.179 -16.732 1.00 95.88 93 LEU A C 1
ATOM 731 O O . LEU A 1 93 ? 3.546 0.450 -15.919 1.00 95.88 93 LEU A O 1
ATOM 735 N N . ALA A 1 94 ? 4.481 -0.975 -17.403 1.00 95.56 94 ALA A N 1
ATOM 736 C CA . ALA A 1 94 ? 3.515 -2.054 -17.219 1.00 95.56 94 ALA A CA 1
ATOM 737 C C . ALA A 1 94 ? 3.532 -2.582 -15.776 1.00 95.56 94 ALA A C 1
ATOM 739 O O . ALA A 1 94 ? 2.481 -2.696 -15.148 1.00 95.56 94 ALA A O 1
ATOM 740 N N . LEU A 1 95 ? 4.718 -2.809 -15.203 1.00 95.81 95 LEU A N 1
ATOM 741 C CA . LEU A 1 95 ? 4.835 -3.260 -13.817 1.00 95.81 95 LEU A CA 1
ATOM 742 C C . LEU A 1 95 ? 4.312 -2.216 -12.819 1.00 95.81 95 LEU A C 1
ATOM 744 O O . LEU A 1 95 ? 3.571 -2.535 -11.890 1.00 95.81 95 LEU A O 1
ATOM 748 N N . LEU A 1 96 ? 4.638 -0.941 -13.032 1.00 96.19 96 LEU A N 1
ATOM 749 C CA . LEU A 1 96 ? 4.128 0.157 -12.216 1.00 96.19 96 LEU A CA 1
ATOM 750 C C . LEU A 1 96 ? 2.603 0.273 -12.304 1.00 96.19 96 LEU A C 1
ATOM 752 O O . LEU A 1 96 ? 1.984 0.692 -11.327 1.00 96.19 96 LEU A O 1
ATOM 756 N N . ALA A 1 97 ? 1.982 -0.080 -13.431 1.00 96.06 97 ALA A N 1
ATOM 757 C CA . ALA A 1 97 ? 0.525 -0.112 -13.553 1.00 96.06 97 ALA A CA 1
ATOM 758 C C . ALA A 1 97 ? -0.119 -1.172 -12.640 1.00 96.06 97 ALA A C 1
ATOM 760 O O . ALA A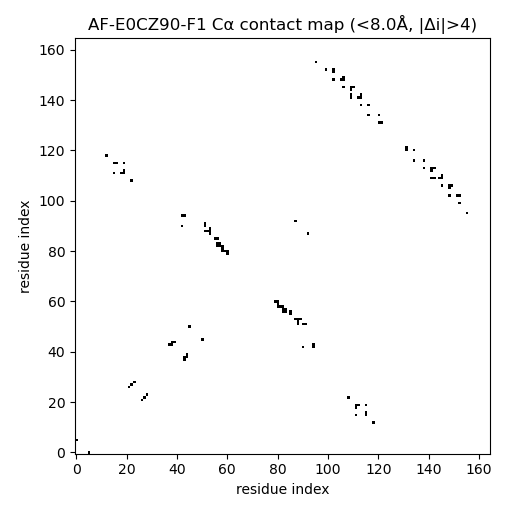 1 97 ? -1.219 -0.934 -12.148 1.00 96.06 97 ALA A O 1
ATOM 761 N N . LEU A 1 98 ? 0.583 -2.274 -12.353 1.00 95.75 98 LEU A N 1
ATOM 762 C CA . LEU A 1 98 ? 0.148 -3.308 -11.407 1.00 95.75 98 LEU A CA 1
ATOM 763 C C . LEU A 1 98 ? 0.430 -2.911 -9.950 1.00 95.75 98 LEU A C 1
ATOM 765 O O . LEU A 1 98 ? -0.419 -3.080 -9.082 1.00 95.75 98 LEU A O 1
ATOM 769 N N . VAL A 1 99 ? 1.605 -2.338 -9.672 1.00 96.31 99 VAL A N 1
ATOM 770 C CA . VAL A 1 99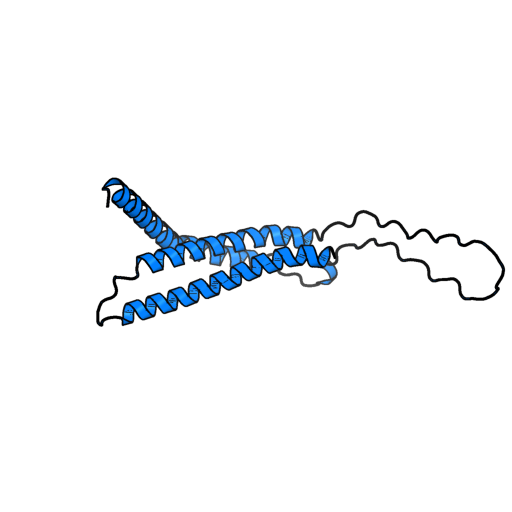 ? 2.040 -2.025 -8.298 1.00 96.31 99 VAL A CA 1
ATOM 771 C C . VAL A 1 99 ? 1.361 -0.774 -7.732 1.00 96.31 99 VAL A C 1
ATOM 773 O O . VAL A 1 99 ? 1.017 -0.742 -6.549 1.00 96.31 99 VAL A O 1
ATOM 776 N N . LYS A 1 100 ? 1.144 0.271 -8.547 1.00 96.56 100 LYS A N 1
ATOM 777 C CA . LYS A 1 100 ? 0.568 1.548 -8.076 1.00 96.56 100 LYS A CA 1
ATOM 778 C C . LYS A 1 100 ? -0.783 1.362 -7.361 1.00 96.56 100 LYS A C 1
ATOM 780 O O . LYS A 1 100 ? -0.901 1.872 -6.244 1.00 96.56 100 LYS A O 1
ATOM 785 N N . PRO A 1 101 ? -1.783 0.658 -7.930 1.00 97.69 101 PRO A N 1
ATOM 786 C CA . PRO A 1 101 ? -3.071 0.452 -7.265 1.00 97.69 101 PRO A CA 1
ATOM 787 C C . PRO A 1 101 ? -2.953 -0.263 -5.917 1.00 97.69 101 PRO A C 1
ATOM 789 O O . PRO A 1 101 ? -3.652 0.101 -4.973 1.00 97.69 101 PRO A O 1
ATOM 792 N N . GLU A 1 102 ? -2.043 -1.231 -5.791 1.00 97.94 102 GLU A N 1
ATOM 793 C CA . GLU A 1 102 ? -1.840 -1.980 -4.544 1.00 97.94 102 GLU A CA 1
ATOM 794 C C . GLU A 1 102 ? -1.290 -1.086 -3.424 1.00 97.94 102 GLU A C 1
ATOM 796 O O . GLU A 1 102 ? -1.764 -1.143 -2.288 1.00 97.94 102 GLU A O 1
ATOM 801 N N . VAL A 1 103 ? -0.353 -0.187 -3.752 1.00 97.62 103 VAL A N 1
ATOM 802 C CA . VAL A 1 103 ? 0.188 0.804 -2.805 1.00 97.62 103 VAL A CA 1
ATOM 803 C C . VAL A 1 103 ? -0.906 1.766 -2.330 1.00 97.62 103 VAL A C 1
ATOM 805 O O . VAL A 1 103 ? -1.025 2.018 -1.130 1.00 97.62 103 VAL A O 1
ATOM 808 N N . TRP A 1 104 ? -1.725 2.289 -3.249 1.00 97.50 104 TRP A N 1
ATOM 809 C CA . TRP A 1 104 ? -2.847 3.173 -2.903 1.00 97.50 104 TRP A CA 1
ATOM 810 C C . TRP A 1 104 ? -3.875 2.475 -2.017 1.00 97.50 104 TRP A C 1
ATOM 812 O O . TRP A 1 104 ? -4.235 2.994 -0.960 1.00 97.50 104 TRP A O 1
ATOM 822 N N . THR A 1 105 ? -4.268 1.265 -2.402 1.00 98.00 105 THR A N 1
ATOM 823 C CA . THR A 1 105 ? -5.259 0.479 -1.667 1.00 98.00 105 THR A CA 1
ATOM 824 C C . THR A 1 105 ? -4.782 0.177 -0.247 1.00 98.00 105 THR A C 1
ATOM 826 O O . THR A 1 105 ? -5.533 0.350 0.712 1.00 98.00 105 THR A O 1
ATOM 829 N N . LEU A 1 106 ? -3.517 -0.222 -0.071 1.00 97.88 106 LEU A N 1
ATOM 830 C CA . LEU A 1 106 ? -2.972 -0.483 1.262 1.00 97.88 106 LEU A CA 1
ATOM 831 C C . LEU A 1 106 ? -2.936 0.786 2.125 1.00 97.88 106 LEU A C 1
ATOM 833 O O . LEU A 1 106 ? -3.244 0.716 3.313 1.00 97.88 106 LEU A O 1
ATOM 837 N N . LYS A 1 107 ? -2.625 1.952 1.541 1.00 98.00 107 LYS A N 1
ATOM 838 C CA . LYS A 1 107 ? -2.661 3.236 2.259 1.00 98.00 107 LYS A CA 1
ATOM 839 C C . LYS A 1 107 ? -4.060 3.540 2.796 1.00 98.00 107 LYS A C 1
ATOM 841 O O . LYS A 1 107 ? -4.192 3.894 3.967 1.00 98.00 107 LYS A O 1
ATOM 846 N N . GLU A 1 108 ? -5.088 3.375 1.967 1.00 98.00 108 GLU A N 1
ATOM 847 C CA . GLU A 1 108 ? -6.487 3.578 2.363 1.00 98.00 108 GLU A CA 1
ATOM 848 C C . GLU A 1 108 ? -6.900 2.620 3.483 1.00 98.00 108 GLU A C 1
ATOM 850 O O . GLU A 1 108 ? -7.459 3.052 4.492 1.00 98.00 108 GLU A O 1
ATOM 855 N N . LYS A 1 109 ? -6.549 1.333 3.369 1.00 98.12 109 LYS A N 1
ATOM 856 C CA . LYS A 1 109 ? -6.851 0.348 4.417 1.00 98.12 109 LYS A CA 1
ATOM 857 C C . LYS A 1 109 ? -6.081 0.604 5.715 1.00 98.12 109 LYS A C 1
ATOM 859 O O . LYS A 1 109 ? -6.640 0.405 6.790 1.00 98.12 109 LYS A O 1
ATOM 864 N N . CYS A 1 110 ? -4.850 1.117 5.657 1.00 98.38 110 CYS A N 1
ATOM 865 C CA . CYS A 1 110 ? -4.151 1.580 6.858 1.00 98.38 110 CYS A CA 1
ATOM 866 C C . CYS A 1 110 ? -4.903 2.726 7.545 1.00 98.38 110 CYS A C 1
ATOM 868 O O . CYS A 1 110 ? -5.034 2.702 8.765 1.00 98.38 110 CYS A O 1
ATOM 870 N N . ILE A 1 111 ? -5.407 3.706 6.786 1.00 98.31 111 ILE A N 1
ATOM 871 C CA . ILE A 1 111 ? -6.197 4.818 7.340 1.00 98.31 111 ILE A CA 1
ATOM 872 C C . ILE A 1 111 ? -7.474 4.281 7.997 1.00 98.31 111 ILE A C 1
ATOM 874 O O . ILE A 1 111 ? -7.728 4.615 9.150 1.00 98.31 111 ILE A O 1
ATOM 878 N N . LEU A 1 112 ? -8.205 3.392 7.316 1.00 98.31 112 LEU A N 1
ATOM 879 C CA . LEU A 1 112 ? -9.403 2.735 7.850 1.00 98.31 112 LEU A CA 1
ATOM 880 C C . LEU A 1 112 ? -9.132 2.069 9.210 1.00 98.31 112 LEU A C 1
ATOM 882 O O . LEU A 1 112 ? -9.824 2.351 10.186 1.00 98.31 112 LEU A O 1
ATOM 886 N N . VAL A 1 113 ? -8.096 1.227 9.294 1.00 98.19 113 VAL A N 1
ATOM 887 C CA . VAL A 1 113 ? -7.749 0.496 10.525 1.00 98.19 113 VAL A CA 1
ATOM 888 C C . VAL A 1 113 ? -7.282 1.441 11.634 1.00 98.19 113 VAL A C 1
ATOM 890 O O . VAL A 1 113 ? -7.666 1.255 12.786 1.00 98.19 113 VAL A O 1
ATOM 893 N N . ILE A 1 114 ? -6.492 2.471 11.308 1.00 98.19 114 ILE A N 1
ATOM 894 C CA . ILE A 1 114 ? -6.074 3.504 12.272 1.00 98.19 114 ILE A CA 1
ATOM 895 C C . ILE A 1 114 ? -7.305 4.191 12.864 1.00 98.19 114 ILE A C 1
ATOM 897 O O . ILE A 1 114 ? -7.433 4.264 14.085 1.00 98.19 114 ILE A O 1
ATOM 901 N N . THR A 1 115 ? -8.223 4.654 12.013 1.00 97.94 115 THR A N 1
ATOM 902 C CA . THR A 1 115 ? -9.444 5.335 12.453 1.00 97.94 115 THR A CA 1
ATOM 903 C C . THR A 1 115 ? -10.333 4.405 13.273 1.00 97.94 115 THR A C 1
ATOM 905 O O . THR A 1 115 ? -10.870 4.827 14.295 1.00 97.94 115 THR A O 1
ATOM 908 N N . TRP A 1 116 ? -10.453 3.135 12.884 1.00 98.00 116 TRP A N 1
ATOM 909 C CA . TRP A 1 116 ? -11.209 2.135 13.636 1.00 98.00 116 TRP A CA 1
ATOM 910 C C . TRP A 1 116 ? -10.631 1.891 15.036 1.00 98.00 116 TRP A C 1
ATOM 912 O O . TRP A 1 116 ? -11.366 2.006 16.016 1.00 98.00 116 TRP A O 1
ATOM 922 N N . ILE A 1 117 ? -9.318 1.657 15.159 1.00 96.62 117 ILE A N 1
ATOM 923 C CA . ILE A 1 117 ? -8.659 1.467 16.464 1.00 96.62 117 ILE A CA 1
ATOM 924 C C . ILE A 1 117 ? -8.826 2.712 17.339 1.00 96.62 117 ILE A C 1
ATOM 926 O O . ILE A 1 117 ? -9.143 2.582 18.516 1.00 96.62 117 ILE A O 1
ATOM 930 N N . GLN A 1 118 ? -8.686 3.915 16.776 1.00 95.25 118 GLN A N 1
ATOM 931 C CA . GLN A 1 118 ? -8.886 5.163 17.519 1.00 95.25 118 GLN A CA 1
ATOM 932 C C . GLN A 1 118 ? -10.299 5.288 18.113 1.00 95.25 118 GLN A C 1
ATOM 934 O O . GLN A 1 118 ? -10.441 5.819 19.209 1.00 95.25 118 GLN A O 1
ATOM 939 N N . HIS A 1 119 ? -11.333 4.771 17.437 1.00 94.25 119 HIS A N 1
ATOM 940 C CA . HIS A 1 119 ? -12.703 4.748 17.971 1.00 94.25 119 HIS A CA 1
ATOM 941 C C . HIS A 1 119 ? -12.924 3.667 19.044 1.00 94.25 119 HIS A C 1
ATOM 943 O O . HIS A 1 119 ? -13.922 3.732 19.763 1.00 94.25 119 HIS A O 1
ATOM 949 N N . LEU A 1 120 ? -12.032 2.676 19.144 1.00 93.38 120 LEU A N 1
ATOM 950 C CA . LEU A 1 120 ? -12.061 1.632 20.172 1.00 93.38 120 LEU A CA 1
ATOM 951 C C . LEU A 1 120 ? -11.315 2.024 21.453 1.00 93.38 120 LEU A C 1
ATOM 953 O O . LEU A 1 120 ? -11.464 1.328 22.459 1.00 93.38 120 LE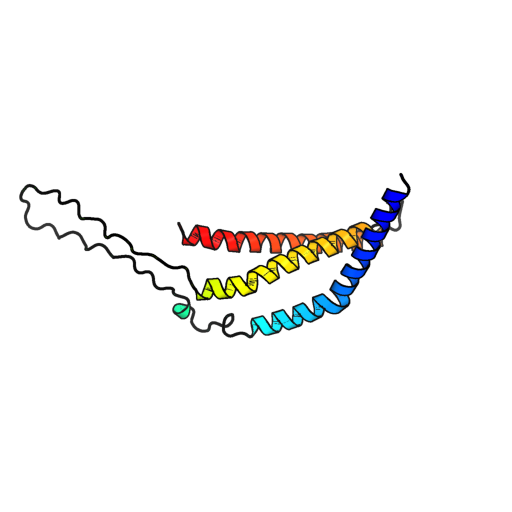U A O 1
ATOM 957 N N . ILE A 1 121 ? -10.511 3.091 21.429 1.00 91.56 121 ILE A N 1
ATOM 958 C CA . ILE A 1 121 ? -9.818 3.586 22.622 1.00 91.56 121 ILE A CA 1
ATOM 959 C C . ILE A 1 121 ? -10.870 4.202 23.563 1.00 91.56 121 ILE A C 1
ATOM 961 O O . ILE A 1 121 ? -11.579 5.132 23.162 1.00 91.56 121 ILE A O 1
ATOM 965 N N . PRO A 1 122 ? -11.024 3.681 24.795 1.00 90.12 122 PRO A N 1
ATOM 966 C CA . PRO A 1 122 ? -12.001 4.186 25.750 1.00 90.12 122 PRO A CA 1
ATOM 967 C C . PRO A 1 122 ? -11.599 5.564 26.293 1.00 90.12 122 PRO A C 1
ATOM 969 O O . PRO A 1 122 ? -10.520 6.090 26.019 1.00 90.12 122 PRO A O 1
ATOM 972 N N . LYS A 1 123 ? -12.482 6.167 27.094 1.00 87.00 123 LYS A N 1
ATOM 973 C CA . LYS A 1 123 ? -12.100 7.345 27.880 1.00 87.00 123 LYS A CA 1
ATOM 974 C C . LYS A 1 123 ? -10.981 6.966 28.848 1.00 87.00 123 LYS A C 1
ATOM 976 O O . LYS A 1 123 ? -10.946 5.845 29.340 1.00 87.00 123 LYS A O 1
ATOM 981 N N . ILE A 1 124 ? -10.102 7.924 29.119 1.00 84.94 124 ILE A N 1
ATOM 982 C CA . ILE A 1 124 ? -9.022 7.759 30.089 1.00 84.94 124 ILE A CA 1
ATOM 983 C C . ILE A 1 124 ? -9.652 7.621 31.479 1.00 84.94 124 ILE A C 1
ATOM 985 O O . ILE A 1 124 ? -10.402 8.501 31.910 1.00 84.94 124 ILE A O 1
ATOM 989 N N . GLU A 1 125 ? -9.347 6.519 32.152 1.00 84.75 125 GLU A N 1
ATOM 990 C CA . GLU A 1 125 ? -9.740 6.212 33.528 1.00 84.75 125 GLU A CA 1
ATOM 991 C C . GLU A 1 125 ? -8.468 5.947 34.355 1.00 84.75 125 GLU A C 1
ATOM 993 O O . GLU A 1 125 ? -7.390 5.785 33.789 1.00 84.75 125 GLU A O 1
ATOM 998 N N . ASP A 1 126 ? -8.554 5.984 35.688 1.00 81.50 126 ASP A N 1
ATOM 999 C CA . ASP A 1 126 ? -7.395 5.727 36.557 1.00 81.50 126 ASP A CA 1
ATOM 1000 C C . ASP A 1 126 ? -7.248 4.215 36.797 1.00 81.50 126 ASP A C 1
ATOM 1002 O O . ASP A 1 126 ? -8.043 3.605 37.520 1.00 81.50 126 ASP A O 1
ATOM 1006 N N . GLY A 1 127 ? -6.246 3.606 36.158 1.00 81.62 127 GLY A N 1
ATOM 1007 C CA . GLY A 1 127 ? -5.997 2.167 36.186 1.00 81.62 127 GLY A CA 1
ATOM 1008 C C . GLY A 1 127 ? -6.755 1.382 35.106 1.00 81.62 127 GLY A C 1
ATOM 1009 O O . GLY A 1 127 ? -7.623 1.894 34.412 1.00 81.62 127 GLY A O 1
ATOM 1010 N N . ASN A 1 128 ? -6.429 0.088 34.969 1.00 81.75 128 ASN A N 1
ATOM 1011 C CA . ASN A 1 128 ? -6.915 -0.799 33.893 1.00 81.75 128 ASN A CA 1
ATOM 1012 C C . ASN A 1 128 ? -6.415 -0.435 32.470 1.00 81.75 128 ASN A C 1
ATOM 1014 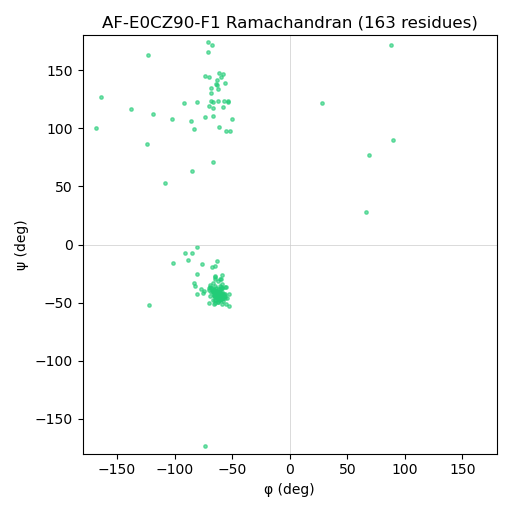O O . ASN A 1 128 ? -7.030 -0.782 31.462 1.00 81.75 128 ASN A O 1
ATOM 1018 N N . ASP A 1 129 ? -5.235 0.180 32.374 1.00 91.69 129 ASP A N 1
ATOM 1019 C CA . ASP A 1 129 ? -4.672 0.690 31.112 1.00 91.69 129 ASP A CA 1
ATOM 1020 C C . ASP A 1 129 ? -3.988 -0.364 30.231 1.00 91.69 129 ASP A C 1
ATOM 1022 O O . ASP A 1 129 ? -3.522 -0.058 29.135 1.00 91.69 129 ASP A O 1
ATOM 1026 N N . PHE A 1 130 ? -3.907 -1.625 30.668 1.00 93.88 130 PHE A N 1
ATOM 1027 C CA . PHE A 1 130 ? -3.191 -2.653 29.904 1.00 93.88 130 PHE A CA 1
ATOM 1028 C C . PHE A 1 130 ? -3.802 -2.880 28.512 1.00 93.88 130 PHE A C 1
ATOM 1030 O O . PHE A 1 130 ? -3.076 -3.007 27.525 1.00 93.88 130 PHE A O 1
ATOM 1037 N N . GLY A 1 131 ? -5.136 -2.885 28.413 1.00 93.50 131 GLY A N 1
ATOM 1038 C CA . GLY A 1 131 ? -5.829 -2.992 27.126 1.00 93.50 131 GLY A CA 1
ATOM 1039 C C . GLY A 1 131 ? -5.547 -1.796 26.211 1.00 93.50 131 GLY A C 1
ATOM 1040 O O . GLY A 1 131 ? -5.296 -1.983 25.020 1.00 93.50 131 GLY A O 1
ATOM 1041 N N . VAL A 1 132 ? -5.506 -0.588 26.782 1.00 94.12 132 VAL A N 1
ATOM 1042 C CA . VAL A 1 132 ? -5.184 0.652 26.059 1.00 94.12 132 VAL A CA 1
ATOM 1043 C C . VAL A 1 132 ? -3.740 0.620 25.556 1.00 94.12 132 VAL A C 1
ATOM 1045 O O . VAL A 1 132 ? -3.500 0.873 24.380 1.00 94.12 132 VAL A O 1
ATOM 1048 N N . ALA A 1 133 ? -2.788 0.182 26.383 1.00 94.44 133 ALA A N 1
ATOM 1049 C CA . ALA A 1 133 ? -1.389 0.034 25.984 1.00 94.44 133 ALA A CA 1
ATOM 1050 C C . ALA A 1 133 ? -1.209 -0.946 24.806 1.00 94.44 133 ALA A C 1
ATOM 1052 O O . ALA A 1 133 ? -0.390 -0.715 23.912 1.00 94.44 133 ALA A O 1
ATOM 1053 N N . ILE A 1 134 ? -1.996 -2.032 24.754 1.00 96.56 134 ILE A N 1
ATOM 1054 C CA . ILE A 1 134 ? -2.015 -2.935 23.591 1.00 96.56 134 ILE A CA 1
ATOM 1055 C C . ILE A 1 134 ? -2.561 -2.211 22.355 1.00 96.56 134 ILE A C 1
ATOM 1057 O O . ILE A 1 134 ? -1.950 -2.300 21.287 1.00 96.56 134 ILE A O 1
ATOM 1061 N N . GLN A 1 135 ? -3.686 -1.498 22.480 1.00 96.06 135 GLN A N 1
ATOM 1062 C CA . GLN A 1 135 ? -4.273 -0.735 21.371 1.00 96.06 135 GLN A CA 1
ATOM 1063 C C . GLN A 1 135 ? -3.277 0.289 20.811 1.00 96.06 135 GLN A C 1
ATOM 1065 O O . GLN A 1 135 ? -3.084 0.347 19.596 1.00 96.06 135 GLN A O 1
ATOM 1070 N N . GLU A 1 136 ? -2.583 1.029 21.677 1.00 95.44 136 GLU A N 1
ATOM 1071 C CA . GLU A 1 136 ? -1.534 1.980 21.296 1.00 95.44 136 GLU A CA 1
ATOM 1072 C C . GLU A 1 136 ? -0.376 1.295 20.564 1.00 95.44 136 GLU A C 1
ATOM 1074 O O . GLU A 1 136 ? 0.078 1.785 19.527 1.00 95.44 136 GLU A O 1
ATOM 1079 N N . LYS A 1 137 ? 0.066 0.121 21.035 1.00 97.62 137 LYS A N 1
ATOM 1080 C CA . LYS A 1 137 ? 1.150 -0.626 20.382 1.00 97.62 137 LYS A CA 1
ATOM 1081 C C . LYS A 1 137 ? 0.763 -1.125 18.991 1.00 97.62 137 LYS A C 1
ATOM 1083 O O . LYS A 1 137 ? 1.577 -1.091 18.063 1.00 97.62 137 LYS A O 1
ATOM 1088 N N . VAL A 1 138 ? -0.478 -1.582 18.820 1.00 97.88 138 VAL A N 1
ATOM 1089 C CA . VAL A 1 138 ? -1.002 -1.964 17.500 1.00 97.88 138 VAL A CA 1
ATOM 1090 C C . VAL A 1 138 ? -1.108 -0.730 16.602 1.00 97.88 138 VAL A C 1
ATOM 1092 O O . VAL A 1 138 ? -0.679 -0.779 15.448 1.00 97.88 138 VAL A O 1
ATOM 1095 N N . LEU A 1 139 ? -1.597 0.394 17.129 1.00 97.81 139 LEU A N 1
ATOM 1096 C CA . LEU A 1 139 ? -1.707 1.654 16.396 1.00 97.81 139 LEU A CA 1
ATOM 1097 C C . LEU A 1 139 ? -0.337 2.165 15.920 1.00 97.81 139 LEU A C 1
ATOM 1099 O O . LEU A 1 139 ? -0.207 2.580 14.765 1.00 97.81 139 LEU A O 1
ATOM 1103 N N . GLU A 1 140 ? 0.697 2.081 16.761 1.00 98.31 140 GLU A N 1
ATOM 1104 C CA . GLU A 1 140 ? 2.092 2.376 16.401 1.00 98.31 140 GLU A CA 1
ATOM 1105 C C . GLU A 1 140 ? 2.532 1.521 15.206 1.00 98.31 140 GLU A C 1
ATOM 1107 O O . GLU A 1 140 ? 3.083 2.030 14.224 1.00 98.31 140 GLU A O 1
ATOM 1112 N N . ARG A 1 141 ? 2.229 0.217 15.240 1.00 98.50 141 ARG A N 1
ATOM 1113 C CA . ARG A 1 141 ? 2.592 -0.699 14.157 1.00 98.50 141 ARG A CA 1
ATOM 1114 C C . ARG A 1 141 ? 1.884 -0.361 12.846 1.00 98.50 141 ARG A C 1
ATOM 1116 O O . ARG A 1 141 ? 2.541 -0.369 11.803 1.00 98.50 141 ARG A O 1
ATOM 1123 N N . VAL A 1 142 ? 0.582 -0.074 12.871 1.00 98.25 142 VAL A N 1
ATOM 1124 C CA . VAL A 1 142 ? -0.169 0.274 11.651 1.00 98.25 142 VAL A CA 1
ATOM 1125 C C . VAL A 1 142 ? 0.325 1.605 11.074 1.00 98.25 142 VAL A C 1
ATOM 1127 O O . VAL A 1 142 ? 0.515 1.707 9.861 1.00 98.25 142 VAL A O 1
ATOM 1130 N N . ASN A 1 143 ? 0.642 2.591 11.920 1.00 98.38 143 ASN A N 1
ATOM 1131 C CA . ASN A 1 143 ? 1.260 3.843 11.474 1.00 98.38 143 ASN A CA 1
ATOM 1132 C C . ASN A 1 143 ? 2.635 3.616 10.835 1.00 98.38 143 ASN A C 1
ATOM 1134 O O . ASN A 1 143 ? 2.902 4.154 9.763 1.00 98.38 143 ASN A O 1
ATOM 1138 N N . ALA A 1 144 ? 3.477 2.760 11.418 1.00 98.56 144 ALA A N 1
ATOM 1139 C CA . ALA A 1 144 ? 4.769 2.420 10.826 1.00 98.56 144 ALA A CA 1
ATOM 1140 C C . ALA A 1 144 ? 4.626 1.766 9.437 1.00 98.56 144 ALA A C 1
ATOM 1142 O O . ALA A 1 144 ? 5.449 2.006 8.552 1.00 98.56 144 ALA A O 1
ATOM 1143 N N . VAL A 1 145 ? 3.584 0.953 9.219 1.00 98.44 145 VAL A N 1
ATOM 1144 C CA . VAL A 1 145 ? 3.263 0.413 7.886 1.00 98.44 145 VAL A CA 1
ATOM 1145 C C . VAL A 1 145 ? 2.833 1.536 6.944 1.00 98.44 145 VAL A C 1
ATOM 1147 O O . VAL A 1 145 ? 3.391 1.640 5.853 1.00 98.44 145 VAL A O 1
ATOM 1150 N N . LYS A 1 146 ? 1.922 2.419 7.371 1.00 98.19 146 LYS A N 1
ATOM 1151 C CA . LYS A 1 146 ? 1.474 3.573 6.577 1.00 98.19 146 LYS A CA 1
ATOM 1152 C C . LYS A 1 146 ? 2.651 4.441 6.110 1.00 98.19 146 LYS A C 1
ATOM 1154 O O . LYS A 1 146 ? 2.733 4.741 4.922 1.00 98.19 146 LYS A O 1
ATOM 1159 N N . THR A 1 147 ? 3.597 4.765 6.994 1.00 98.38 147 THR A N 1
ATOM 1160 C CA . THR A 1 147 ? 4.797 5.546 6.640 1.00 98.38 147 THR A CA 1
ATOM 1161 C C . THR A 1 147 ? 5.629 4.864 5.552 1.00 98.38 147 THR A C 1
ATOM 1163 O O . THR A 1 147 ? 6.099 5.521 4.625 1.00 98.38 147 THR A O 1
ATOM 1166 N N .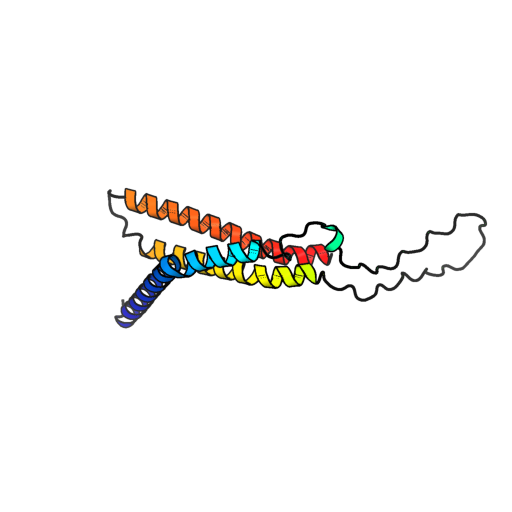 LYS A 1 148 ? 5.789 3.535 5.607 1.00 98.06 148 LYS A N 1
ATOM 1167 C CA . LYS A 1 148 ? 6.501 2.789 4.554 1.00 98.06 148 LYS A CA 1
ATOM 1168 C C . LYS A 1 148 ? 5.756 2.817 3.219 1.00 98.06 148 LYS A C 1
ATOM 1170 O O . LYS A 1 148 ? 6.387 2.954 2.177 1.00 98.06 148 LYS A O 1
ATOM 1175 N N . VAL A 1 149 ? 4.429 2.723 3.246 1.00 97.62 149 VAL A N 1
ATOM 1176 C CA . VAL A 1 149 ? 3.595 2.806 2.037 1.00 97.62 149 VAL A CA 1
ATOM 1177 C C . VAL A 1 149 ? 3.705 4.190 1.387 1.00 97.62 149 VAL A C 1
ATOM 1179 O O . VAL A 1 149 ? 3.843 4.289 0.170 1.00 97.62 149 VAL A O 1
ATOM 1182 N N . GLU A 1 150 ? 3.727 5.262 2.179 1.00 96.50 150 GLU A N 1
ATOM 1183 C CA . GLU A 1 150 ? 3.954 6.632 1.690 1.00 96.50 150 GLU A CA 1
ATOM 1184 C C . GLU A 1 150 ? 5.359 6.815 1.093 1.00 96.50 150 GLU A C 1
ATOM 1186 O O . GLU A 1 150 ? 5.523 7.492 0.072 1.00 96.50 150 GLU A O 1
ATOM 1191 N N . ALA A 1 151 ? 6.367 6.147 1.663 1.00 98.06 151 ALA A N 1
ATOM 1192 C CA . ALA A 1 151 ? 7.702 6.113 1.075 1.00 98.06 151 ALA A CA 1
ATOM 1193 C C . ALA A 1 151 ? 7.691 5.446 -0.313 1.00 98.06 151 ALA A C 1
ATOM 1195 O O . ALA A 1 151 ? 8.281 5.998 -1.240 1.00 98.06 151 ALA A O 1
ATOM 1196 N N . PHE A 1 152 ? 6.956 4.342 -0.509 1.00 96.69 152 PHE A N 1
ATOM 1197 C CA . PHE A 1 152 ? 6.822 3.711 -1.832 1.00 96.69 152 PHE A CA 1
ATOM 1198 C C . PHE A 1 152 ? 6.183 4.637 -2.873 1.00 96.69 152 PHE A C 1
ATOM 1200 O O . PHE A 1 152 ? 6.652 4.683 -4.010 1.00 96.69 152 PHE A O 1
ATOM 1207 N N . GLN A 1 153 ? 5.165 5.420 -2.494 1.00 93.94 153 GLN A N 1
ATOM 1208 C CA . G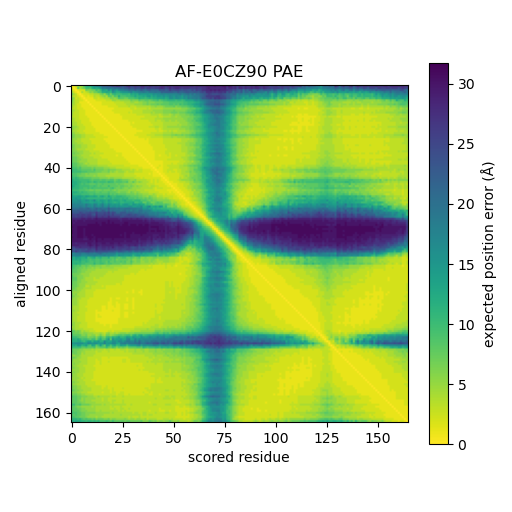LN A 1 153 ? 4.579 6.430 -3.390 1.00 93.94 153 GLN A CA 1
ATOM 1209 C C . GLN A 1 153 ? 5.634 7.449 -3.840 1.00 93.94 153 GLN A C 1
ATOM 1211 O O . GLN A 1 153 ? 5.717 7.785 -5.021 1.00 93.94 153 GLN A O 1
ATOM 1216 N N . THR A 1 154 ? 6.477 7.890 -2.907 1.00 95.75 154 THR A N 1
ATOM 1217 C CA . THR A 1 154 ? 7.563 8.836 -3.190 1.00 95.75 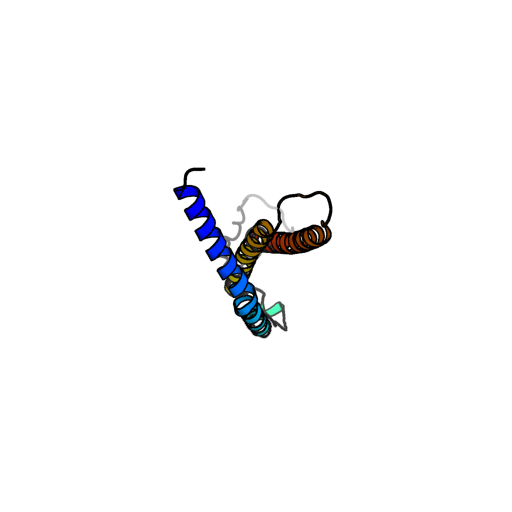154 THR A CA 1
ATOM 1218 C C . THR A 1 154 ? 8.620 8.221 -4.105 1.00 95.75 154 THR A C 1
ATOM 1220 O O . THR A 1 154 ? 9.039 8.864 -5.064 1.00 95.75 154 THR A O 1
ATOM 1223 N N . THR A 1 155 ? 9.014 6.965 -3.870 1.00 96.50 155 THR A N 1
ATOM 1224 C CA . THR A 1 155 ? 9.969 6.234 -4.719 1.00 96.50 155 THR A CA 1
ATOM 1225 C C . THR A 1 155 ? 9.481 6.116 -6.163 1.00 96.50 155 THR A C 1
ATOM 1227 O O . THR A 1 155 ? 10.262 6.346 -7.084 1.00 96.50 155 THR A O 1
ATOM 1230 N N . ILE A 1 156 ? 8.195 5.812 -6.373 1.00 94.75 156 ILE A N 1
ATOM 1231 C CA . ILE A 1 156 ? 7.610 5.716 -7.719 1.00 94.75 156 ILE A CA 1
ATOM 1232 C C . ILE A 1 156 ? 7.693 7.061 -8.446 1.00 94.75 156 ILE A C 1
ATOM 1234 O O . ILE A 1 156 ? 8.091 7.098 -9.606 1.00 94.75 156 ILE A O 1
ATOM 1238 N N . SER A 1 157 ? 7.350 8.165 -7.779 1.00 93.75 157 SER A N 1
ATOM 1239 C CA . SER A 1 157 ? 7.466 9.502 -8.374 1.00 93.75 157 SER A CA 1
ATOM 1240 C C . SER A 1 157 ? 8.919 9.863 -8.681 1.00 93.75 157 SER A C 1
ATOM 1242 O O . SER A 1 157 ? 9.213 10.361 -9.766 1.00 93.75 157 SER A O 1
ATOM 1244 N N . LYS A 1 158 ? 9.834 9.556 -7.753 1.00 96.94 158 LYS A N 1
ATOM 1245 C CA . LYS A 1 158 ? 11.263 9.860 -7.879 1.00 96.94 158 LYS A CA 1
ATOM 1246 C C . LYS A 1 158 ? 11.900 9.172 -9.086 1.00 96.94 158 LYS A C 1
ATOM 1248 O O . LYS A 1 158 ? 12.685 9.807 -9.776 1.00 96.94 158 LYS A O 1
ATOM 1253 N N . TYR A 1 159 ? 11.505 7.932 -9.385 1.00 96.38 159 TYR A N 1
ATOM 1254 C CA . TYR A 1 159 ? 11.975 7.201 -10.566 1.00 96.38 159 TYR A CA 1
ATOM 1255 C C . TYR A 1 159 ? 11.785 7.990 -11.870 1.00 96.38 159 TYR A C 1
ATOM 1257 O O . TYR A 1 159 ? 12.676 8.005 -12.716 1.00 96.38 159 TYR A O 1
ATOM 1265 N N . PHE A 1 160 ? 10.638 8.652 -12.044 1.00 94.69 160 PHE A N 1
ATOM 1266 C CA . PHE A 1 160 ? 10.364 9.406 -13.269 1.00 94.69 160 PHE A CA 1
ATOM 1267 C C . PHE A 1 160 ? 11.219 10.666 -13.379 1.00 94.69 160 PHE A C 1
ATOM 1269 O O . PHE A 1 160 ? 11.692 10.965 -14.471 1.00 94.69 160 PHE A O 1
ATOM 1276 N N . SER A 1 161 ? 11.435 11.370 -12.265 1.00 95.88 161 SER A N 1
ATOM 1277 C CA . SER A 1 161 ? 12.327 12.532 -12.221 1.00 95.88 161 SER A CA 1
ATOM 1278 C C . SER A 1 161 ? 13.780 12.123 -12.467 1.00 95.88 161 SER A C 1
ATOM 1280 O O . SER A 1 161 ? 14.395 12.628 -13.392 1.00 95.88 161 SER A O 1
ATOM 1282 N N . GLU A 1 162 ? 14.290 11.126 -11.738 1.00 96.88 162 GLU A N 1
ATOM 1283 C CA . GLU A 1 162 ? 15.681 10.659 -11.862 1.00 96.88 162 GLU A CA 1
ATOM 1284 C C . GLU A 1 162 ? 16.004 10.029 -13.221 1.00 96.88 162 GLU A C 1
ATOM 1286 O O . GLU A 1 162 ? 17.159 10.027 -13.626 1.00 96.88 162 GLU A O 1
ATOM 1291 N N . ARG A 1 163 ? 15.016 9.454 -13.921 1.00 94.38 163 ARG A N 1
ATOM 1292 C CA . ARG A 1 163 ? 15.208 8.973 -15.299 1.00 94.38 163 ARG A CA 1
ATOM 1293 C C . ARG A 1 163 ? 15.130 10.107 -16.327 1.00 94.38 163 ARG A C 1
ATOM 1295 O O . ARG A 1 163 ? 15.599 9.925 -17.448 1.00 94.38 163 ARG A O 1
ATOM 1302 N N . GLY A 1 164 ? 14.426 11.188 -15.998 1.00 92.75 164 GLY A N 1
ATOM 1303 C CA . GLY A 1 164 ? 14.225 12.328 -16.887 1.00 92.75 164 GLY A CA 1
ATOM 1304 C C . GLY A 1 164 ? 15.392 13.314 -16.885 1.00 92.75 164 GLY A C 1
ATOM 1305 O O . GLY A 1 164 ? 15.672 13.877 -17.942 1.00 92.75 164 GLY A O 1
ATOM 1306 N N . ASP A 1 165 ? 16.024 13.505 -15.725 1.00 92.25 165 ASP A N 1
ATOM 1307 C CA . ASP A 1 165 ? 17.222 14.336 -15.520 1.00 92.25 165 ASP A CA 1
ATOM 1308 C C . ASP A 1 165 ? 18.484 13.712 -16.149 1.00 92.25 165 ASP A C 1
ATOM 1310 O O . ASP A 1 165 ? 19.298 14.483 -16.712 1.00 92.25 165 ASP A O 1
#

Secondary structure (DSSP, 8-state):
--HHHHHHHHHHHHHHHHHHHHIIIIIHHHHHHHHHHHTTSTTT--S-GGGG-----PPPPPPPPP------------PPPPP------HHHHHHHHHHHHHHHHHHHHHHHHHHHHHHH-----SS-THHHHHHHHHHHHHHHHHHHHHHHHHHHHHHHHHHH-

pLDDT: mean 89.68, std 13.39, range [43.56, 98.56]

Nearest PDB structures (foldseek):
  5mx5-assembly1_B  TM=9.894E-01  e=1.911E-17  Mus musculus
  5mx5-assembly2_H  TM=9.836E-01  e=8.388E-12  Mus musculus
  6dfk-assembly2_L  TM=7.450E-01  e=5.855E-05  Plasmodium falciparum 3D7
  6dfk-assembly1_F  TM=7.387E-01  e=1.135E-04  Plasmodium falciparum 3D7
  6dfk-assembly2_N  TM=7.441E-01  e=1.836E-04  Plasmodium falciparum 3D7

Solvent-accessible surface area (backbone atoms only — not comparable to full-atom values): 10252 Å² total; per-residue (Å²): 130,63,69,72,57,56,54,53,51,51,51,51,51,53,52,48,51,53,50,51,48,44,38,65,75,50,47,47,60,51,48,53,53,53,52,56,53,52,65,69,34,66,90,69,58,65,88,58,71,73,78,70,64,60,84,77,81,63,75,78,79,79,77,79,81,78,95,75,79,94,78,86,91,73,89,69,74,75,74,74,72,82,66,65,92,77,75,78,48,63,70,58,52,54,51,45,65,63,49,50,58,55,47,52,52,52,43,53,51,39,51,52,50,49,56,46,53,62,72,66,55,72,81,94,66,94,70,85,53,65,66,54,54,51,52,52,54,52,48,53,52,49,50,56,50,40,54,52,44,55,48,52,57,50,52,60,56,46,52,56,52,70,73,69,110

Sequence (165 aa):
MAEGVLLTVDVFRQNLFQEADDFLCTFLPRKIISLSQLLQEDSLNVADLSSLRAPLDIPIPDPPPKDDEMETDKQEKKEVPKCGYLPGNEKLLALLALVKPEVWTLKEKCILVITWIQHLIPKIEDGNDFGVAIQEKVLERVNAVKTKVEAFQTTISKYFSERGD